Protein AF-A0A1Z5SLE1-F1 (afdb_monomer)

Organism: NCBI:txid1157616

Solvent-accessible surface area (backbone atoms only — not comparable to full-atom values): 5563 Å² total; per-residue (Å²): 136,84,92,76,75,74,76,79,75,83,75,77,80,82,89,53,96,85,64,80,88,77,85,78,55,77,86,64,71,35,82,67,52,76,72,58,78,93,81,84,88,84,90,68,95,64,90,79,58,68,67,61,53,51,52,50,52,57,53,43,40,72,45,83,83,42,42,63,78,77,58,78,92,78,89,130

Sequence (76 aa):
MNLFRSKPQPQPPPKVPSDEVIPLHSLDDQFYTRALVLHFFSRFDDVLDPEKLRSALDRLLHLGGWRKLGARLRLN

pLDDT: mean 88.35, std 11.38, range [42.03, 98.44]

Radius of gyration: 18.44 Å; Cα contacts (8 Å, |Δi|>4): 14; chains: 1; bounding box: 50×42×38 Å

Structure (mmCIF, N/CA/C/O backbone):
da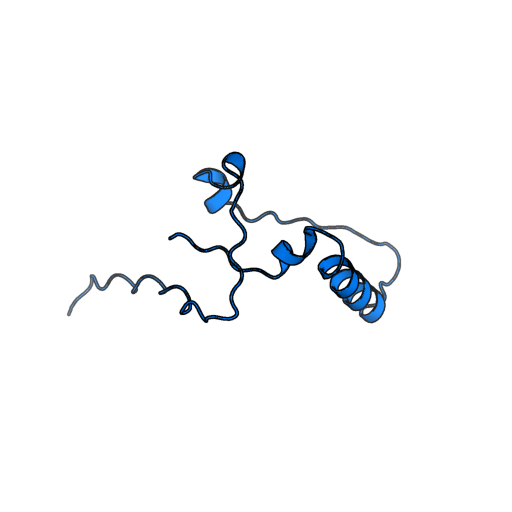ta_AF-A0A1Z5SLE1-F1
#
_entry.id   AF-A0A1Z5SLE1-F1
#
loop_
_atom_site.group_PDB
_atom_site.id
_atom_site.type_symbol
_atom_site.label_atom_id
_atom_site.label_alt_id
_atom_site.label_comp_id
_atom_site.label_asym_id
_atom_site.label_entity_id
_atom_site.label_seq_id
_atom_site.pdbx_PDB_ins_code
_atom_site.Cartn_x
_atom_site.Cartn_y
_atom_site.Cartn_z
_atom_site.occupancy
_atom_site.B_iso_or_equiv
_atom_site.auth_seq_id
_atom_site.auth_comp_id
_atom_site.auth_asym_id
_atom_site.auth_atom_id
_atom_site.pdbx_PDB_model_num
ATOM 1 N N . MET A 1 1 ? -34.709 28.545 0.200 1.00 42.53 1 MET A N 1
ATOM 2 C CA . MET A 1 1 ? -33.388 28.319 -0.427 1.00 42.53 1 MET A CA 1
ATOM 3 C C . MET A 1 1 ? -32.419 27.928 0.686 1.00 42.53 1 MET A C 1
ATOM 5 O O . MET A 1 1 ? -32.006 28.797 1.437 1.00 42.53 1 MET A O 1
ATOM 9 N N . ASN A 1 2 ? -32.155 26.632 0.893 1.00 42.03 2 ASN A N 1
ATOM 10 C CA . ASN A 1 2 ? -31.353 26.164 2.037 1.00 42.03 2 ASN A CA 1
ATOM 11 C C . ASN A 1 2 ? -29.871 26.065 1.653 1.00 42.03 2 ASN A C 1
ATOM 13 O O . ASN A 1 2 ? -29.454 25.096 1.026 1.00 42.03 2 ASN A O 1
ATOM 17 N N . LEU A 1 3 ? -29.093 27.072 2.053 1.00 62.12 3 LEU A N 1
ATOM 18 C CA . LEU A 1 3 ? -27.665 27.251 1.749 1.00 62.12 3 LEU A CA 1
ATOM 19 C C . LEU A 1 3 ? -26.703 26.448 2.655 1.00 62.12 3 LEU A C 1
ATOM 21 O O . LEU A 1 3 ? -25.493 26.580 2.518 1.00 62.12 3 LEU A O 1
ATOM 25 N N . PHE A 1 4 ? -27.209 25.590 3.550 1.00 68.31 4 PHE A N 1
ATOM 26 C CA . PHE A 1 4 ? -26.397 24.880 4.555 1.00 68.31 4 PHE A CA 1
ATOM 27 C C . PHE A 1 4 ? -26.635 23.366 4.580 1.00 68.31 4 PHE A C 1
ATOM 29 O O . PHE A 1 4 ? -26.744 22.760 5.644 1.00 68.31 4 PHE A O 1
ATOM 36 N N . ARG A 1 5 ? -26.745 22.718 3.415 1.00 65.94 5 ARG A N 1
ATOM 37 C CA . ARG A 1 5 ? -26.740 21.250 3.380 1.00 65.94 5 ARG A CA 1
ATOM 38 C C . ARG A 1 5 ? -25.288 20.778 3.434 1.00 65.94 5 ARG A C 1
ATOM 40 O O . ARG A 1 5 ? -24.593 20.799 2.421 1.00 65.94 5 ARG A O 1
ATOM 47 N N . SER A 1 6 ? -24.819 20.391 4.621 1.00 70.50 6 SER A N 1
ATOM 48 C CA . SER A 1 6 ? -23.576 19.629 4.746 1.00 70.50 6 SER A CA 1
ATOM 49 C C . SER A 1 6 ? -23.675 18.403 3.836 1.00 70.50 6 SER A C 1
ATOM 51 O O . SER A 1 6 ? -24.710 17.731 3.787 1.00 70.50 6 SER A O 1
ATOM 53 N N . LYS A 1 7 ? -22.627 18.137 3.046 1.00 69.50 7 LYS A N 1
ATOM 54 C CA . LYS A 1 7 ? -22.565 16.892 2.274 1.00 69.50 7 LYS A CA 1
ATOM 55 C C . LYS A 1 7 ? -22.711 15.732 3.269 1.00 69.50 7 LYS A C 1
ATOM 57 O O . LYS A 1 7 ? -22.030 15.769 4.297 1.00 69.50 7 LYS A O 1
ATOM 62 N N . PRO A 1 8 ? -23.574 14.735 3.003 1.00 70.31 8 PRO A N 1
ATOM 63 C CA . PRO A 1 8 ? -23.634 13.541 3.832 1.00 70.31 8 PRO A CA 1
ATOM 64 C C . PRO A 1 8 ? -22.224 12.975 3.962 1.00 70.31 8 PRO A C 1
ATOM 66 O O . PRO A 1 8 ? -21.527 12.842 2.950 1.00 70.31 8 PRO A O 1
ATOM 69 N N . GLN A 1 9 ? -21.785 12.681 5.187 1.00 71.62 9 GLN A N 1
ATOM 70 C CA . GLN A 1 9 ? -20.539 11.945 5.342 1.00 71.62 9 GLN A CA 1
ATOM 71 C C . GLN A 1 9 ? -20.682 10.610 4.599 1.00 71.62 9 GLN A C 1
ATOM 73 O O . GLN A 1 9 ? -21.724 9.959 4.738 1.00 71.62 9 GLN A O 1
ATOM 78 N N . PRO A 1 10 ? -19.683 10.211 3.791 1.00 75.50 10 PRO A N 1
ATOM 79 C CA . PRO A 1 10 ? -19.697 8.913 3.139 1.00 75.50 10 PRO A CA 1
ATOM 80 C C . PRO A 1 10 ? -19.908 7.827 4.193 1.00 75.50 10 PRO A C 1
ATOM 82 O O . PRO A 1 10 ? -19.132 7.727 5.143 1.00 75.50 10 PRO A O 1
ATOM 85 N N . GLN A 1 11 ? -20.970 7.035 4.048 1.00 79.69 11 GLN A N 1
ATOM 86 C CA . GLN A 1 11 ? -21.147 5.877 4.911 1.00 79.69 11 GLN A CA 1
ATOM 87 C C . GLN A 1 11 ? -20.114 4.817 4.518 1.00 79.69 11 GLN A C 1
ATOM 89 O O . GLN A 1 11 ? -19.927 4.566 3.323 1.00 79.69 11 GLN A O 1
ATOM 94 N N . PRO A 1 12 ? -19.423 4.199 5.490 1.00 79.44 12 PRO A N 1
ATOM 95 C CA . PRO A 1 12 ? -18.510 3.116 5.180 1.00 79.44 12 PRO A CA 1
ATOM 96 C C . PRO A 1 12 ? -19.299 1.943 4.577 1.00 79.44 12 PRO A C 1
ATOM 98 O O . PRO A 1 12 ? -20.461 1.742 4.943 1.00 79.44 12 PRO A O 1
ATOM 101 N N . PRO A 1 13 ? -18.684 1.145 3.687 1.00 81.56 13 PRO A N 1
ATOM 102 C CA . PRO A 1 13 ? -19.346 -0.017 3.110 1.00 81.56 13 PRO A CA 1
ATOM 103 C C . PRO A 1 13 ? -19.870 -0.955 4.213 1.00 81.56 13 PRO A C 1
ATOM 105 O O . PRO A 1 13 ? -19.287 -1.014 5.307 1.00 81.56 13 PRO A O 1
ATOM 108 N N . PRO A 1 14 ? -20.983 -1.664 3.971 1.00 87.31 14 PRO A N 1
ATOM 109 C CA . PRO A 1 14 ? -21.519 -2.615 4.934 1.00 87.31 14 PRO A CA 1
ATOM 110 C C . PRO A 1 14 ? -20.482 -3.704 5.220 1.00 87.31 14 PRO A C 1
ATOM 112 O O . PRO A 1 14 ? -19.795 -4.158 4.309 1.00 87.31 14 PRO A O 1
ATOM 115 N N . LYS A 1 15 ? -20.373 -4.105 6.492 1.00 88.69 15 LYS A N 1
ATOM 116 C CA . LYS A 1 15 ? -19.562 -5.267 6.869 1.00 88.69 15 LYS A CA 1
ATOM 117 C C . LYS A 1 15 ? -20.274 -6.514 6.358 1.00 88.69 15 LYS A C 1
ATOM 119 O O . LYS A 1 15 ? -21.452 -6.699 6.672 1.00 88.69 15 LYS A O 1
AT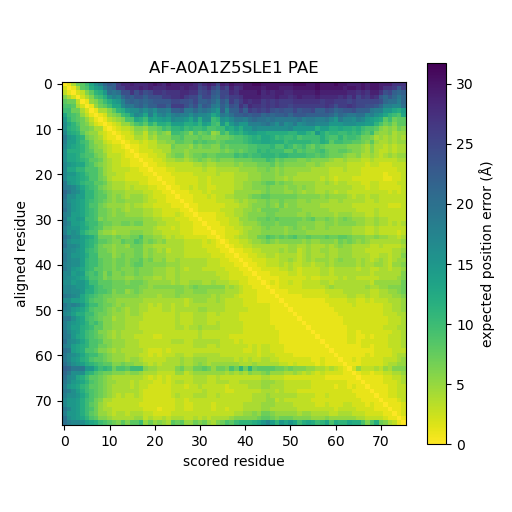OM 124 N N . VAL A 1 16 ? -19.582 -7.346 5.595 1.00 92.31 16 VAL A N 1
ATOM 125 C CA . VAL A 1 16 ? -20.098 -8.648 5.160 1.00 92.31 16 VAL A CA 1
ATOM 126 C C . VAL A 1 16 ? -19.447 -9.768 5.974 1.00 92.31 16 VAL A C 1
ATOM 128 O O . VAL A 1 16 ? -18.332 -9.595 6.460 1.00 92.31 16 VAL A O 1
ATOM 131 N N . PRO A 1 17 ? -20.099 -10.932 6.146 1.00 94.12 17 PRO A N 1
ATOM 132 C CA . PRO A 1 17 ? -19.550 -12.020 6.964 1.00 94.12 17 PRO A CA 1
ATOM 133 C C . PRO A 1 17 ? -18.191 -12.563 6.501 1.00 94.12 17 PRO A C 1
ATOM 135 O O . PRO A 1 17 ? -17.490 -13.190 7.286 1.00 94.12 17 PRO A O 1
ATOM 138 N N . SER A 1 18 ? -17.825 -12.343 5.235 1.00 92.88 18 SER A N 1
ATOM 139 C CA . SER A 1 18 ? -16.525 -12.722 4.675 1.00 92.88 18 SER A CA 1
ATOM 140 C C . SER A 1 18 ? -15.409 -11.716 4.966 1.00 92.88 18 SER A C 1
ATOM 142 O O . SER A 1 18 ? -14.267 -11.969 4.589 1.00 92.88 18 SER A O 1
ATOM 144 N N . ASP A 1 19 ? -15.721 -10.567 5.568 1.00 92.25 19 ASP A N 1
ATOM 145 C CA . ASP A 1 19 ? -14.714 -9.566 5.897 1.00 92.25 19 ASP A CA 1
ATOM 146 C C . ASP A 1 19 ? -13.817 -10.060 7.027 1.00 92.25 19 ASP A C 1
ATOM 148 O O . ASP A 1 19 ? -14.278 -10.532 8.067 1.00 92.25 19 ASP A O 1
ATOM 152 N N . GLU A 1 20 ? -12.518 -9.846 6.861 1.00 91.50 20 GLU A N 1
ATOM 153 C CA . GLU A 1 20 ? -11.553 -10.013 7.932 1.00 91.50 20 GLU A CA 1
ATOM 154 C C . GLU A 1 20 ? -11.109 -8.651 8.468 1.00 91.50 20 GLU A C 1
ATOM 156 O O . GLU A 1 20 ? -10.662 -7.778 7.721 1.00 91.50 20 GLU A O 1
ATOM 161 N N . VAL A 1 21 ? -11.211 -8.470 9.786 1.00 91.38 21 VAL A N 1
ATOM 162 C CA . VAL A 1 21 ? -10.783 -7.238 10.453 1.00 91.38 21 VAL A CA 1
ATOM 163 C C . VAL A 1 21 ? -9.329 -7.372 10.888 1.00 91.38 21 VAL A C 1
ATOM 165 O O . VAL A 1 21 ? -9.006 -8.128 11.800 1.00 91.38 21 VAL A O 1
ATOM 168 N N . ILE A 1 22 ? -8.458 -6.582 10.263 1.00 90.75 22 ILE A N 1
ATOM 169 C CA . ILE A 1 22 ? -7.054 -6.453 10.659 1.00 90.75 22 ILE A CA 1
ATOM 170 C C . ILE A 1 22 ? -6.945 -5.257 11.620 1.00 90.75 22 ILE A C 1
ATOM 172 O O . ILE A 1 22 ? -7.257 -4.137 11.206 1.00 90.75 22 ILE A O 1
ATOM 176 N N . PRO A 1 23 ? -6.528 -5.448 12.887 1.00 91.00 23 PRO A N 1
ATOM 177 C CA . PRO A 1 23 ? -6.385 -4.341 13.825 1.00 91.00 23 PRO A CA 1
ATOM 178 C C . PRO A 1 23 ? -5.259 -3.402 13.381 1.00 91.00 23 PRO A C 1
ATOM 180 O O . PRO A 1 23 ? -4.173 -3.847 13.001 1.00 91.00 23 PRO A O 1
ATOM 183 N N . LEU A 1 24 ? -5.524 -2.097 13.436 1.00 90.62 24 LEU A N 1
ATOM 184 C CA . LEU A 1 24 ? -4.523 -1.074 13.155 1.00 90.62 24 LEU A CA 1
ATOM 185 C C . LEU A 1 24 ? -3.598 -0.912 14.370 1.00 90.62 24 LEU A C 1
ATOM 187 O O . LEU A 1 24 ? -4.052 -0.986 15.513 1.00 90.62 24 LEU A O 1
ATOM 191 N N . HIS A 1 25 ? -2.301 -0.705 14.135 1.00 89.38 25 HIS A N 1
ATOM 192 C CA . HIS A 1 25 ? -1.360 -0.471 15.226 1.00 89.38 25 HIS A CA 1
ATOM 193 C C . HIS A 1 25 ? -1.628 0.899 15.870 1.00 89.38 25 HIS A C 1
ATOM 195 O O . HIS A 1 25 ? -1.968 1.858 15.180 1.00 89.38 25 HIS A O 1
ATOM 201 N N . SER A 1 26 ? -1.437 1.027 17.185 1.00 88.75 26 SER A N 1
ATOM 202 C CA . SER A 1 26 ? -1.753 2.265 17.922 1.00 88.75 26 SER A CA 1
ATOM 203 C C . SER A 1 26 ? -0.997 3.494 17.401 1.00 88.75 26 SER A C 1
ATOM 205 O O . SER A 1 26 ? -1.531 4.599 17.388 1.00 88.75 26 SER A O 1
ATOM 207 N N . LEU A 1 27 ? 0.238 3.302 16.932 1.00 90.19 27 LEU A N 1
ATOM 208 C CA . LEU A 1 27 ? 1.052 4.363 16.325 1.00 90.19 27 LEU A CA 1
ATOM 209 C C . LEU A 1 27 ? 0.637 4.723 14.892 1.00 90.19 27 LEU A C 1
ATOM 211 O O . LEU A 1 27 ? 0.935 5.825 14.443 1.00 90.19 27 LEU A O 1
ATOM 215 N N . ASP A 1 28 ? -0.063 3.831 14.191 1.00 89.44 28 ASP A N 1
ATOM 216 C CA . ASP A 1 28 ? -0.608 4.124 12.863 1.00 89.44 28 ASP A CA 1
ATOM 217 C C . ASP A 1 28 ? -1.926 4.909 12.972 1.00 89.44 28 ASP A C 1
ATOM 219 O O . ASP A 1 28 ? -2.304 5.616 12.039 1.00 89.44 28 ASP A O 1
ATOM 223 N N . ASP A 1 29 ? -2.614 4.825 14.117 1.00 90.69 29 ASP A N 1
ATOM 224 C CA . ASP A 1 29 ? -3.894 5.486 14.377 1.00 90.69 29 ASP A CA 1
ATOM 225 C C . ASP A 1 29 ? -3.753 6.856 15.064 1.00 90.69 29 ASP A C 1
ATOM 227 O O . ASP A 1 29 ? -4.337 7.137 16.111 1.00 90.69 29 ASP A O 1
ATOM 231 N N . GLN A 1 30 ? -2.940 7.728 14.480 1.00 91.12 30 GLN A N 1
ATOM 232 C CA . GLN A 1 30 ? -2.694 9.073 14.986 1.00 91.12 30 GLN A CA 1
ATOM 233 C C . GLN A 1 30 ? -3.427 10.109 14.130 1.00 91.12 30 GLN A C 1
ATOM 235 O O . GLN A 1 30 ? -3.658 9.920 12.936 1.00 91.12 30 GLN A O 1
ATOM 240 N N . PHE A 1 31 ? -3.802 11.250 14.714 1.00 90.00 31 PHE A N 1
ATOM 241 C CA . PHE A 1 31 ? -4.571 12.263 13.975 1.00 90.00 31 PHE A CA 1
ATOM 242 C C . PHE A 1 31 ? -3.843 12.742 12.705 1.00 90.00 31 PHE A C 1
ATOM 244 O O . PHE A 1 31 ? -4.481 13.013 11.690 1.00 90.00 31 PHE A O 1
ATOM 251 N N . TYR A 1 32 ? -2.509 12.809 12.751 1.00 88.62 32 TYR A N 1
ATOM 252 C CA . TYR A 1 32 ? -1.677 13.235 11.630 1.00 88.62 32 TYR A CA 1
ATOM 253 C C . TYR A 1 32 ? -1.496 12.135 10.576 1.00 88.62 32 TYR A C 1
ATOM 255 O O . TYR A 1 32 ? -1.485 12.448 9.389 1.00 88.62 32 TYR A O 1
ATOM 263 N N . THR A 1 33 ? -1.418 10.855 10.959 1.00 89.69 33 THR A N 1
ATOM 264 C CA . THR A 1 33 ? -1.318 9.746 9.991 1.00 89.69 33 THR A CA 1
ATOM 265 C C . THR A 1 33 ? -2.624 9.555 9.226 1.00 89.69 33 THR A C 1
ATOM 267 O O . THR A 1 33 ? -2.592 9.302 8.026 1.00 89.69 33 THR A O 1
ATOM 270 N N . ARG A 1 34 ? -3.778 9.772 9.873 1.00 88.44 34 ARG A N 1
ATOM 271 C CA . ARG A 1 34 ? -5.102 9.737 9.222 1.00 88.44 34 ARG A CA 1
ATOM 272 C C . ARG A 1 34 ? -5.269 10.785 8.115 1.00 88.44 34 ARG A C 1
ATOM 274 O O . ARG A 1 34 ? -6.091 10.595 7.223 1.00 88.44 34 ARG A O 1
ATOM 281 N N . ALA A 1 35 ? -4.521 11.886 8.182 1.00 87.31 35 ALA A N 1
ATOM 282 C CA . ALA A 1 35 ? -4.548 12.966 7.196 1.00 87.31 35 ALA A CA 1
ATOM 283 C C . ALA A 1 35 ? -3.408 12.873 6.163 1.00 87.31 35 ALA A C 1
ATOM 285 O O . ALA A 1 35 ? -3.293 13.741 5.296 1.00 87.31 35 ALA A O 1
ATOM 286 N N . LEU A 1 36 ? -2.556 11.8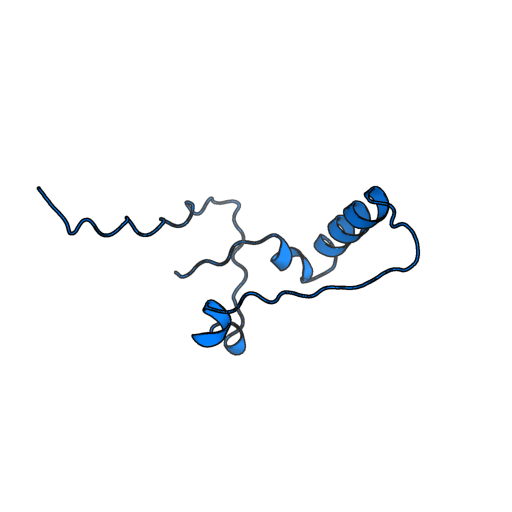48 6.252 1.00 89.12 36 LEU A N 1
ATOM 287 C CA . LEU A 1 36 ? -1.375 11.700 5.413 1.00 89.12 36 LEU A CA 1
ATOM 288 C C . LEU A 1 36 ? -1.666 10.789 4.215 1.00 89.12 36 LEU A C 1
ATOM 290 O O . LEU A 1 36 ? -2.153 9.671 4.370 1.00 89.12 36 LEU A O 1
ATOM 294 N N . VAL A 1 37 ? -1.265 11.226 3.022 1.00 89.75 37 VAL A N 1
ATOM 295 C CA . VAL A 1 37 ? -1.100 10.343 1.861 1.00 89.75 37 VAL A CA 1
ATOM 296 C C . VAL A 1 37 ? 0.355 10.417 1.419 1.00 89.75 37 VAL A C 1
ATOM 298 O O . VAL A 1 37 ? 0.811 11.444 0.910 1.00 89.75 37 VAL A O 1
ATOM 301 N N . LEU A 1 38 ? 1.090 9.328 1.634 1.00 91.12 38 LEU A N 1
ATOM 302 C CA . LEU A 1 38 ? 2.480 9.211 1.206 1.00 91.12 38 LEU A CA 1
ATOM 303 C C . LEU A 1 38 ? 2.537 9.029 -0.310 1.00 91.12 38 LEU A C 1
ATOM 305 O O . LEU A 1 38 ? 2.067 8.029 -0.845 1.00 91.12 38 LEU A O 1
ATOM 309 N N . HIS A 1 39 ? 3.143 9.999 -0.985 1.00 93.50 39 HIS A N 1
ATOM 310 C CA . HIS A 1 39 ? 3.476 9.905 -2.398 1.00 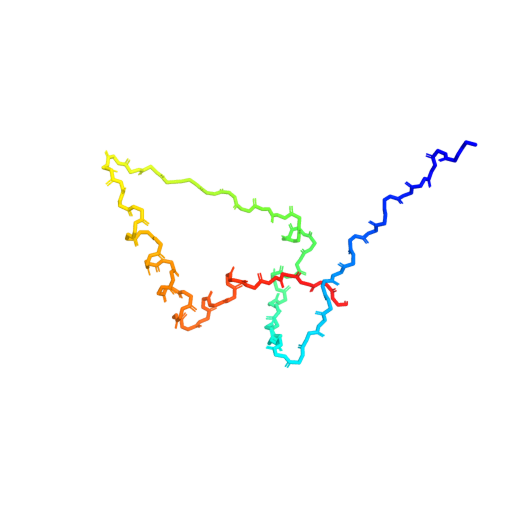93.50 39 HIS A CA 1
ATOM 311 C C . HIS A 1 39 ? 4.974 9.657 -2.525 1.00 93.50 39 HIS A C 1
ATOM 313 O O . HIS A 1 39 ? 5.777 10.400 -1.961 1.00 93.50 39 HIS A O 1
ATOM 319 N N . PHE A 1 40 ? 5.348 8.621 -3.269 1.00 94.38 40 PHE A N 1
ATOM 320 C CA . PHE A 1 40 ? 6.736 8.345 -3.611 1.00 94.38 40 PHE A CA 1
ATOM 321 C C . PHE A 1 40 ? 6.854 8.132 -5.118 1.00 94.38 40 PHE A C 1
ATOM 323 O O . PHE A 1 40 ? 5.927 7.644 -5.763 1.00 94.38 40 PHE A O 1
ATOM 330 N N . PHE A 1 41 ? 8.011 8.491 -5.664 1.00 95.19 41 PHE A N 1
ATOM 331 C CA . PHE A 1 41 ? 8.340 8.287 -7.067 1.00 95.19 41 PHE A CA 1
ATOM 332 C C . PHE A 1 41 ? 9.703 7.613 -7.166 1.00 95.19 41 PHE A C 1
ATOM 334 O O . PHE A 1 41 ? 10.594 7.848 -6.349 1.00 95.19 41 PHE A O 1
ATOM 341 N N . SER A 1 42 ? 9.870 6.776 -8.181 1.00 94.62 42 SER A N 1
ATOM 342 C CA . SER A 1 42 ? 11.147 6.153 -8.517 1.00 94.62 42 SER A CA 1
ATOM 343 C C . SER A 1 42 ? 11.360 6.278 -10.019 1.00 94.62 42 SER A C 1
ATOM 345 O O . SER A 1 42 ? 10.42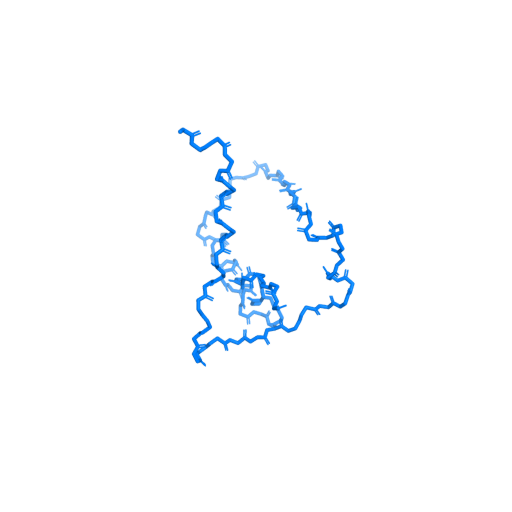2 6.097 -10.794 1.00 94.62 42 SER A O 1
ATOM 347 N N . ARG A 1 43 ? 12.583 6.628 -10.423 1.00 96.12 43 ARG A N 1
ATOM 348 C CA . ARG A 1 43 ? 12.983 6.719 -11.827 1.00 96.12 43 ARG A CA 1
ATOM 349 C C . ARG A 1 43 ? 13.736 5.451 -12.206 1.00 96.12 43 ARG A C 1
ATOM 351 O O . ARG A 1 43 ? 14.645 5.045 -11.490 1.00 96.12 43 ARG A O 1
ATOM 358 N N . PHE A 1 44 ? 13.371 4.888 -13.347 1.00 97.06 44 PHE A N 1
ATOM 359 C CA . PHE A 1 44 ? 14.071 3.784 -13.988 1.00 97.06 44 PHE A CA 1
ATOM 360 C C . PHE A 1 44 ? 14.556 4.287 -15.343 1.00 97.06 44 PHE A C 1
ATOM 362 O O . PHE A 1 44 ? 13.786 4.929 -16.058 1.00 97.06 44 PHE A O 1
ATOM 369 N N . ASP A 1 45 ? 15.828 4.056 -15.661 1.00 98.25 45 ASP A N 1
ATOM 370 C CA . ASP A 1 45 ? 16.380 4.451 -16.962 1.00 98.25 45 ASP A CA 1
ATOM 371 C C . ASP A 1 45 ? 16.002 3.449 -18.070 1.00 98.25 45 ASP A C 1
ATOM 373 O O . ASP A 1 45 ? 15.971 3.815 -19.243 1.00 98.25 45 ASP A O 1
ATOM 377 N N . ASP A 1 46 ? 15.621 2.225 -17.691 1.00 97.38 46 ASP A N 1
ATOM 378 C CA . ASP A 1 46 ? 15.127 1.183 -18.593 1.00 97.38 46 ASP A CA 1
ATOM 379 C C . ASP A 1 46 ? 13.591 1.118 -18.639 1.00 97.38 46 ASP A C 1
ATOM 381 O O . ASP A 1 4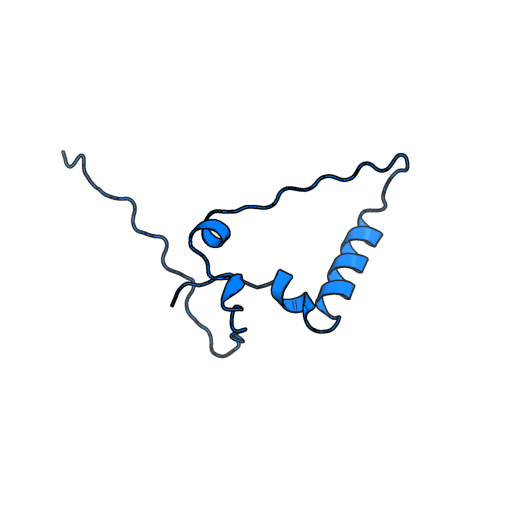6 ? 12.891 1.456 -17.677 1.00 97.38 46 ASP A O 1
ATOM 385 N N . VAL A 1 47 ? 13.055 0.609 -19.756 1.00 97.25 47 VAL A N 1
ATOM 386 C CA . VAL A 1 47 ? 11.614 0.364 -19.922 1.00 97.25 47 VAL A CA 1
ATOM 387 C C . VAL A 1 47 ? 11.161 -0.758 -18.987 1.00 97.25 47 VAL A C 1
ATOM 389 O O . VAL A 1 47 ? 11.680 -1.874 -19.027 1.00 97.25 47 VAL A O 1
ATOM 392 N N . LEU A 1 48 ? 10.150 -0.476 -18.165 1.00 97.19 48 LEU A N 1
ATOM 393 C CA . LEU A 1 48 ? 9.536 -1.467 -17.285 1.00 97.19 48 LEU A CA 1
ATOM 394 C C . LEU A 1 48 ? 8.519 -2.331 -18.033 1.00 97.19 48 LEU A C 1
ATOM 396 O O . LEU A 1 48 ? 7.728 -1.829 -18.827 1.00 97.19 48 LEU A O 1
ATOM 400 N N . ASP A 1 49 ? 8.487 -3.619 -17.696 1.00 98.12 49 ASP A N 1
ATOM 401 C CA . ASP A 1 49 ? 7.454 -4.558 -18.138 1.00 98.12 49 ASP A CA 1
ATOM 402 C C . ASP A 1 49 ? 6.208 -4.458 -17.223 1.00 98.12 49 ASP A C 1
ATOM 404 O O . ASP A 1 49 ? 6.294 -4.818 -16.039 1.00 98.12 49 ASP A O 1
ATOM 408 N N . PRO A 1 50 ? 5.042 -4.010 -17.733 1.00 97.69 50 PRO A N 1
ATOM 409 C CA . PRO A 1 50 ? 3.818 -3.879 -16.940 1.00 97.69 50 PRO A CA 1
ATOM 410 C C . PRO A 1 50 ? 3.313 -5.199 -16.338 1.00 97.69 50 PRO A C 1
ATOM 412 O O . PRO A 1 50 ? 2.802 -5.213 -15.214 1.00 97.69 50 PRO A O 1
ATOM 415 N N . GLU A 1 51 ? 3.474 -6.317 -17.047 1.00 98.44 51 GLU A N 1
ATOM 416 C CA . GLU A 1 51 ? 3.006 -7.636 -16.605 1.00 98.44 51 GLU A CA 1
ATOM 417 C C . GLU A 1 51 ? 3.853 -8.142 -15.437 1.00 98.44 51 GLU A C 1
ATOM 419 O O . GLU A 1 51 ? 3.341 -8.700 -14.456 1.00 98.44 51 GLU A O 1
ATOM 424 N N . LYS A 1 52 ? 5.161 -7.874 -15.496 1.00 98.12 52 LYS A N 1
ATOM 425 C CA . LYS A 1 52 ? 6.087 -8.150 -14.398 1.00 98.12 52 LYS A CA 1
ATOM 426 C C . LYS A 1 52 ? 5.757 -7.316 -13.160 1.00 98.12 52 LYS A C 1
ATOM 428 O O . LYS A 1 52 ? 5.775 -7.850 -12.053 1.00 98.12 52 LYS A O 1
ATOM 433 N N . LEU A 1 53 ? 5.413 -6.037 -13.326 1.00 97.56 53 LEU A N 1
ATOM 434 C CA . LEU A 1 53 ? 5.009 -5.180 -12.204 1.00 97.56 53 LEU A CA 1
ATOM 435 C C . LEU A 1 53 ? 3.715 -5.678 -11.551 1.00 97.56 53 LEU A C 1
ATOM 437 O O . LEU A 1 53 ? 3.657 -5.813 -10.327 1.00 97.56 53 LEU A O 1
ATOM 441 N N . ARG A 1 54 ? 2.696 -6.006 -12.356 1.00 97.81 54 ARG A N 1
ATOM 442 C CA . ARG A 1 54 ? 1.424 -6.533 -11.846 1.00 97.81 54 ARG A CA 1
ATOM 443 C C . ARG A 1 54 ? 1.620 -7.852 -11.104 1.00 97.81 54 ARG A C 1
ATOM 445 O O . ARG A 1 54 ? 1.142 -7.990 -9.983 1.00 97.81 54 ARG A O 1
ATOM 452 N N . SER A 1 55 ? 2.317 -8.812 -11.709 1.00 98.31 55 SER A N 1
ATOM 453 C CA . SER A 1 55 ? 2.533 -10.131 -11.097 1.00 98.31 55 SER A CA 1
ATOM 454 C C . SER A 1 55 ? 3.380 -10.060 -9.824 1.00 98.31 55 SER A C 1
ATOM 456 O O . SER A 1 55 ? 3.110 -10.784 -8.867 1.00 98.31 55 SER A O 1
ATOM 458 N N . ALA A 1 56 ? 4.364 -9.158 -9.764 1.00 97.69 56 ALA A N 1
ATOM 459 C CA . ALA A 1 56 ? 5.139 -8.922 -8.551 1.00 97.69 56 ALA A CA 1
ATOM 460 C C . ALA A 1 56 ? 4.275 -8.356 -7.411 1.00 97.69 56 ALA A C 1
ATOM 462 O O . ALA A 1 56 ? 4.398 -8.822 -6.276 1.00 97.69 56 ALA A O 1
ATOM 463 N N . LEU A 1 57 ? 3.386 -7.398 -7.702 1.00 96.75 57 LEU A N 1
ATOM 464 C CA . LEU A 1 57 ? 2.443 -6.861 -6.716 1.00 96.75 57 LEU A CA 1
ATOM 465 C C . LEU A 1 57 ? 1.451 -7.931 -6.248 1.00 96.75 57 LEU A C 1
ATOM 467 O O . LEU A 1 57 ? 1.241 -8.077 -5.048 1.00 96.75 57 LEU A O 1
ATOM 471 N N . ASP A 1 58 ? 0.884 -8.707 -7.170 1.00 96.94 58 ASP A N 1
ATOM 472 C CA . ASP A 1 58 ? -0.034 -9.795 -6.831 1.00 96.94 58 ASP A CA 1
ATOM 473 C C . ASP A 1 58 ? 0.639 -10.826 -5.916 1.00 96.94 58 ASP A C 1
ATOM 475 O O . ASP A 1 58 ? 0.138 -11.135 -4.833 1.00 96.94 58 ASP 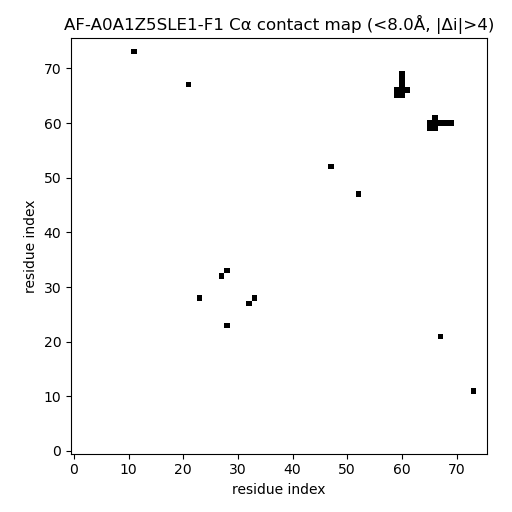A O 1
ATOM 479 N N . ARG A 1 59 ? 1.856 -11.264 -6.264 1.00 97.56 59 ARG A N 1
ATOM 480 C CA . ARG A 1 59 ? 2.657 -12.135 -5.398 1.00 97.56 59 ARG A CA 1
ATOM 481 C C . ARG A 1 59 ? 2.882 -11.507 -4.025 1.00 97.56 59 ARG A C 1
ATOM 483 O O . ARG A 1 59 ? 2.728 -12.209 -3.031 1.00 97.56 59 ARG A O 1
ATOM 490 N N . LEU A 1 60 ? 3.237 -10.219 -3.957 1.00 97.56 60 LEU A N 1
ATOM 491 C CA . LEU A 1 60 ? 3.490 -9.516 -2.696 1.00 97.56 60 LEU A CA 1
ATOM 492 C C . LEU A 1 60 ? 2.288 -9.601 -1.753 1.00 97.56 60 LEU A C 1
ATOM 494 O O . LEU A 1 60 ? 2.482 -9.858 -0.570 1.00 97.56 60 LEU A O 1
ATOM 498 N N . LEU A 1 61 ? 1.062 -9.454 -2.259 1.00 96.06 61 LEU A N 1
ATOM 499 C CA . LEU A 1 61 ? -0.149 -9.526 -1.434 1.00 96.06 61 LEU A CA 1
ATOM 500 C C . LEU A 1 61 ? -0.344 -10.892 -0.758 1.00 96.06 61 LEU A C 1
ATOM 502 O O . LEU A 1 61 ? -0.961 -10.956 0.304 1.00 96.06 61 LEU A O 1
ATOM 506 N N . HIS A 1 62 ? 0.228 -11.958 -1.320 1.00 95.31 62 HIS A N 1
ATOM 507 C CA . HIS A 1 62 ? 0.188 -13.309 -0.756 1.00 95.31 62 HIS A CA 1
ATOM 508 C C . HIS A 1 62 ? 1.343 -13.595 0.223 1.00 9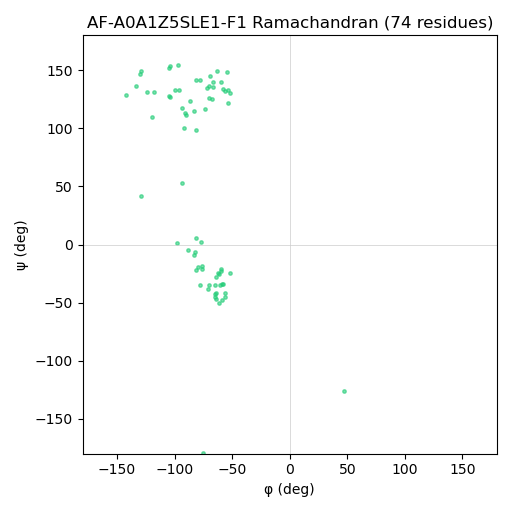5.31 62 HIS A C 1
ATOM 510 O O . HIS A 1 62 ? 1.381 -14.658 0.844 1.00 95.31 62 HIS A O 1
ATOM 516 N N . LEU A 1 63 ? 2.293 -12.668 0.391 1.00 95.88 63 LEU A N 1
ATOM 517 C CA . LEU A 1 63 ? 3.415 -12.822 1.316 1.00 95.88 63 LEU A CA 1
ATOM 518 C C . LEU A 1 63 ? 3.048 -12.269 2.700 1.00 95.88 63 LEU A C 1
ATOM 520 O O . LEU A 1 63 ? 2.944 -11.061 2.894 1.00 95.88 63 LEU A O 1
ATOM 524 N N . GLY A 1 64 ? 2.915 -13.144 3.697 1.00 90.06 64 GLY A N 1
ATOM 525 C CA . GLY A 1 64 ? 2.793 -12.754 5.108 1.00 90.06 64 GLY A CA 1
ATOM 526 C C . GLY A 1 64 ? 1.787 -11.619 5.370 1.00 90.06 64 GLY A C 1
ATOM 527 O O . GLY A 1 64 ? 0.624 -11.686 4.982 1.00 90.06 64 GLY A O 1
ATOM 528 N N . GLY A 1 65 ? 2.235 -10.555 6.045 1.00 90.19 65 GLY A N 1
ATOM 529 C CA . GLY A 1 65 ? 1.389 -9.425 6.453 1.00 90.19 65 GLY A CA 1
ATOM 530 C C . GLY A 1 65 ? 1.029 -8.414 5.354 1.00 90.19 65 GLY A C 1
ATOM 531 O O . GLY A 1 65 ? 0.372 -7.417 5.656 1.00 90.19 65 GLY A O 1
ATOM 532 N N . TRP A 1 66 ? 1.450 -8.621 4.103 1.00 95.44 66 TRP A N 1
ATOM 533 C CA . TRP A 1 66 ? 1.304 -7.629 3.029 1.00 95.44 66 TRP A CA 1
ATOM 534 C C . TRP A 1 66 ? -0.110 -7.513 2.456 1.00 95.44 66 TRP A C 1
ATOM 536 O O . TRP A 1 66 ? -0.453 -6.465 1.908 1.00 95.44 66 TRP A O 1
ATOM 546 N N . ARG A 1 67 ? -0.975 -8.512 2.667 1.00 93.00 67 ARG A N 1
ATOM 547 C CA . ARG A 1 67 ? -2.389 -8.474 2.248 1.00 93.00 67 ARG A CA 1
ATOM 548 C C . ARG A 1 67 ? -3.154 -7.229 2.720 1.00 93.00 67 ARG A C 1
ATOM 550 O O . ARG A 1 67 ? -4.114 -6.817 2.076 1.00 93.00 67 ARG A O 1
ATOM 557 N N . LYS A 1 68 ? -2.704 -6.581 3.807 1.00 92.25 68 LYS A N 1
ATOM 558 C CA . LYS A 1 68 ? -3.287 -5.331 4.324 1.00 92.25 68 LYS A CA 1
ATOM 559 C C . LYS A 1 68 ? -3.238 -4.171 3.319 1.00 92.25 68 LYS A C 1
ATOM 561 O O . LYS A 1 68 ? -4.062 -3.270 3.421 1.00 92.25 68 LYS A O 1
ATOM 566 N N . LEU A 1 69 ? -2.332 -4.200 2.334 1.00 92.81 69 LEU A N 1
ATOM 567 C CA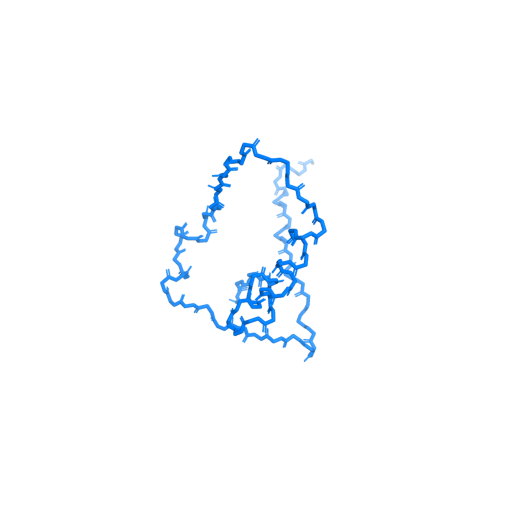 . LEU A 1 69 ? -2.274 -3.196 1.262 1.00 92.81 69 LEU A CA 1
ATOM 568 C C . LEU A 1 69 ? -3.528 -3.199 0.373 1.00 92.81 69 LEU A C 1
ATOM 570 O O . LEU A 1 69 ? -3.887 -2.162 -0.174 1.00 92.81 69 LEU A O 1
ATOM 574 N N . GLY A 1 70 ? -4.210 -4.342 0.244 1.00 90.56 70 GLY A N 1
ATOM 575 C CA . GLY A 1 70 ? -5.475 -4.445 -0.489 1.00 90.56 70 GLY A CA 1
ATOM 576 C C . GLY A 1 70 ? -6.707 -4.041 0.330 1.00 90.56 70 GLY A C 1
ATOM 577 O O . GLY A 1 70 ? -7.799 -3.931 -0.231 1.00 90.56 70 GLY A O 1
ATOM 578 N N . ALA A 1 71 ? -6.554 -3.818 1.639 1.00 91.50 71 ALA A N 1
ATOM 579 C CA . ALA A 1 71 ? -7.661 -3.562 2.553 1.00 91.50 71 ALA A CA 1
ATOM 580 C C . ALA A 1 71 ? -8.239 -2.141 2.404 1.00 91.50 71 ALA A C 1
ATOM 582 O O . ALA A 1 71 ? -7.830 -1.333 1.563 1.00 91.50 71 ALA A O 1
ATOM 583 N N . ARG A 1 72 ? -9.243 -1.825 3.223 1.00 89.75 72 ARG A N 1
ATOM 584 C CA . ARG A 1 72 ? -9.817 -0.482 3.348 1.00 89.75 72 ARG A CA 1
ATOM 585 C C . ARG A 1 72 ? -9.739 -0.048 4.803 1.00 89.75 72 ARG A C 1
ATOM 587 O O . ARG A 1 72 ? -10.138 -0.798 5.690 1.00 89.75 72 ARG A O 1
ATOM 594 N N . LEU A 1 73 ? -9.235 1.162 5.038 1.00 89.00 73 LEU A N 1
ATOM 595 C CA . LEU A 1 73 ? -9.270 1.768 6.364 1.00 89.00 73 LEU A CA 1
ATOM 596 C C . LEU A 1 73 ? -10.720 2.071 6.753 1.00 89.00 73 LEU A C 1
ATOM 598 O O . LEU A 1 73 ? -11.519 2.518 5.928 1.00 89.00 73 LEU A O 1
ATOM 602 N N . ARG A 1 74 ? -11.048 1.833 8.023 1.00 86.44 74 ARG A N 1
ATOM 603 C CA . ARG A 1 74 ? -12.367 2.089 8.599 1.00 86.44 74 ARG A CA 1
ATOM 604 C C . ARG A 1 74 ? -12.208 2.611 10.019 1.00 86.44 74 ARG A C 1
ATOM 606 O O . ARG A 1 74 ? -11.560 1.965 10.835 1.00 86.44 74 ARG A O 1
ATOM 613 N N . LEU A 1 75 ? -12.858 3.733 10.311 1.00 83.69 75 LEU A N 1
ATOM 614 C CA . LEU A 1 75 ? -13.084 4.184 11.680 1.00 83.69 75 LEU A CA 1
ATOM 615 C C . LEU A 1 75 ? -14.377 3.519 12.178 1.00 83.69 75 LEU A C 1
ATOM 617 O O . LEU A 1 75 ? -15.399 3.597 11.490 1.00 83.69 75 LEU A O 1
ATOM 621 N N . ASN A 1 76 ? -14.303 2.786 13.291 1.00 73.94 76 ASN A N 1
ATOM 622 C CA . ASN A 1 76 ? -15.471 2.158 13.921 1.00 73.94 76 ASN A CA 1
ATOM 623 C C . ASN A 1 76 ? -16.087 3.082 14.966 1.00 73.94 76 ASN A C 1
ATOM 625 O O . ASN A 1 76 ? -15.314 3.831 15.602 1.00 73.94 76 ASN A O 1
#

Secondary structure (DSSP, 8-state):
-----PPPPPPPPPPPTT---PPPPTTTS-TTGGG---------SSPP-HHHHHHHHHHHHTSGGGGGGGS-----

Foldseek 3Di:
DDPDDDDPDDDDDDDDPPDDDDDDDPVCPDPVNVVDDDDDDDDDPDDDDPVVVVVVLVVQCVPPPNVCVVDDDDDD

Mean predicted aligned error: 7.02 Å